Protein 5YR0 (pdb70)

Sequence (92 aa):
SEQLQRELKELALEEEERLIQELLEEDVEEKKNNRKVVVAENLEKVQAEAERLDQELKKESEESLRLKILVLRNEELERQKKALGREVAFLHKQQMALQQDK

Structure (mmCIF, N/CA/C/O backbone):
data_5YR0
#
_entry.id   5YR0
#
_cell.length_a   45.112
_cell.length_b   45.112
_cell.length_c   161.524
_cell.angle_alpha   90.00
_cell.angle_beta   90.00
_cell.angle_gamma   120.00
#
_symmetry.space_group_name_H-M   'P 61 2 2'
#
loop_
_entity.id
_entity.type
_entity.pdbx_description
1 polymer Beclin-1
2 polymer 'UV radiation resistance associated protein'
3 water water
#
loop_
_atom_site.group_PDB
_atom_site.id
_atom_site.type_symbol
_atom_site.label_atom_id
_atom_site.label_alt_id
_atom_site.label_comp_id
_atom_site.label_asym_id
_atom_site.label_entity_id
_atom_site.label_seq_id
_atom_site.pdbx_PDB_ins_code
_atom_site.Cartn_x
_atom_site.Cartn_y
_atom_site.Cartn_z
_atom_site.occupancy
_atom_site.B_iso_or_equiv
_atom_site.auth_seq_id
_atom_site.auth_comp_id
_atom_site.auth_asym_id
_atom_site.auth_atom_id
_atom_site.pdbx_PDB_model_num
ATOM 1 N N . SER A 1 2 ? 4.975 7.602 12.015 1.00 85.91 175 SER A N 1
ATOM 2 C CA . SER A 1 2 ? 4.228 7.492 10.711 1.00 93.69 175 SER A CA 1
ATOM 3 C C . SER A 1 2 ? 2.847 8.149 10.843 1.00 90.45 175 SER A C 1
ATOM 4 O O . SER A 1 2 ? 2.446 8.939 9.989 1.00 88.33 175 SER A O 1
ATOM 7 N N . GLU A 1 3 ? 2.129 7.796 11.915 1.00 81.37 176 GLU A N 1
ATOM 8 C CA . GLU A 1 3 ? 0.901 8.477 12.291 1.00 79.61 176 GLU A CA 1
ATOM 9 C C . GLU A 1 3 ? 1.244 9.903 12.746 1.00 74.79 176 GLU A C 1
ATOM 10 O O . GLU A 1 3 ? 0.665 10.871 12.256 1.00 70.62 176 GLU A O 1
ATOM 16 N N . GLN A 1 4 ? 2.172 10.014 13.706 1.00 71.87 177 GLN A N 1
ATOM 17 C CA . GLN A 1 4 ? 2.597 11.312 14.262 1.00 70.45 177 GLN A CA 1
ATOM 18 C C . GLN A 1 4 ? 2.969 12.261 13.115 1.00 65.95 177 GLN A C 1
ATOM 19 O O . GLN A 1 4 ? 2.507 13.393 13.073 1.00 60.47 177 GLN A O 1
ATOM 25 N N . LEU A 1 5 ? 3.761 11.752 12.164 1.00 60.38 178 LEU A N 1
ATOM 26 C CA . LEU A 1 5 ? 4.327 12.540 11.070 1.00 63.41 178 LEU A CA 1
ATOM 27 C C . LEU A 1 5 ? 3.224 12.992 10.097 1.00 56.86 178 LEU A C 1
ATOM 28 O O . LEU A 1 5 ? 3.379 14.025 9.404 1.00 41.92 178 LEU A O 1
ATOM 33 N N . GLN A 1 6 ? 2.126 12.227 10.049 1.00 52.88 179 GLN A N 1
ATOM 34 C CA . GLN A 1 6 ? 0.958 12.553 9.225 1.00 52.08 179 GLN A CA 1
ATOM 35 C C . GLN A 1 6 ? 0.172 13.700 9.879 1.00 45.45 179 GLN A C 1
ATOM 36 O O . GLN A 1 6 ? -0.260 14.643 9.177 1.00 37.32 179 GLN A O 1
ATOM 42 N N . ARG A 1 7 ? -0.021 13.591 11.200 1.00 38.44 180 ARG A N 1
ATOM 43 C CA . ARG A 1 7 ? -0.625 14.625 12.028 1.00 41.94 180 ARG A CA 1
ATOM 44 C C . ARG A 1 7 ? 0.249 15.881 11.990 1.00 38.79 180 ARG A C 1
ATOM 45 O O . ARG A 1 7 ? -0.255 16.974 12.024 1.00 40.24 180 ARG A O 1
ATOM 53 N N . GLU A 1 8 ? 1.569 15.685 11.955 1.00 39.77 181 GLU A N 1
ATOM 54 C CA . GLU A 1 8 ? 2.532 16.769 11.901 1.00 38.99 181 GLU A CA 1
ATOM 55 C C . GLU A 1 8 ? 2.337 17.569 10.607 1.00 30.70 181 GLU A C 1
ATOM 56 O O . GLU A 1 8 ? 2.270 18.794 10.623 1.00 28.95 181 GLU A O 1
ATOM 62 N N . LEU A 1 9 ? 2.273 16.853 9.491 1.00 26.19 182 LEU A N 1
ATOM 63 C CA . LEU A 1 9 ? 2.105 17.411 8.150 1.00 26.03 182 LEU A CA 1
ATOM 64 C C . LEU A 1 9 ? 0.821 18.245 8.092 1.00 24.33 182 LEU A C 1
ATOM 65 O O . LEU A 1 9 ? 0.828 19.308 7.498 1.00 22.29 182 LEU A O 1
ATOM 70 N N . LYS A 1 10 ? -0.275 17.754 8.705 1.00 20.41 183 LYS A N 1
ATOM 71 C CA . LYS A 1 10 ? -1.535 18.459 8.665 1.00 21.80 183 LYS A CA 1
ATOM 72 C C . LYS A 1 10 ? -1.389 19.784 9.428 1.00 19.73 183 LYS A C 1
ATOM 73 O O . LYS A 1 10 ? -1.906 20.831 8.995 1.00 17.50 183 LYS A O 1
ATOM 79 N N . GLU A 1 11 ? -0.702 19.738 10.584 1.00 17.84 184 GLU A N 1
ATOM 80 C CA . GLU A 1 11 ? -0.558 20.943 11.432 1.00 18.83 184 GLU A CA 1
ATOM 81 C C . GLU A 1 11 ? 0.353 21.962 10.745 1.00 15.99 184 GLU A C 1
ATOM 82 O O . GLU A 1 11 ? 0.121 23.178 10.832 1.00 14.90 184 GLU A O 1
ATOM 88 N N . LEU A 1 12 ? 1.409 21.491 10.083 1.00 15.75 185 LEU A N 1
ATOM 89 C CA . LEU A 1 12 ? 2.297 22.392 9.335 1.00 16.71 185 LEU A CA 1
ATOM 90 C C . LEU A 1 12 ? 1.503 23.078 8.218 1.00 15.05 185 LEU A C 1
ATOM 91 O O . LEU A 1 12 ? 1.677 24.278 7.986 1.00 13.43 185 LEU A O 1
ATOM 96 N N . ALA A 1 13 ? 0.670 22.334 7.475 1.00 13.58 186 ALA A N 1
ATOM 97 C CA . ALA A 1 13 ? -0.112 22.963 6.425 1.00 12.87 186 ALA A CA 1
ATOM 98 C C . ALA A 1 13 ? -1.010 24.077 7.012 1.00 12.56 186 ALA A C 1
ATOM 99 O O . ALA A 1 13 ? -1.161 25.098 6.399 1.00 10.50 186 ALA A O 1
ATOM 101 N N . LEU A 1 14 ? -1.680 23.860 8.156 1.00 11.49 187 LEU A N 1
ATOM 102 C CA . LEU A 1 14 ? -2.529 24.882 8.719 1.00 13.54 187 LEU A CA 1
ATOM 103 C C . LEU A 1 14 ? -1.709 26.130 9.091 1.00 13.01 187 LEU A C 1
ATOM 104 O O . LEU A 1 14 ? -2.204 27.277 9.022 1.00 13.71 187 LEU A O 1
ATOM 109 N N . GLU A 1 15 ? -0.486 25.908 9.566 1.00 12.70 188 GLU A N 1
ATOM 110 C CA A GLU A 1 15 ? 0.402 27.031 9.945 0.50 12.80 188 GLU A CA 1
ATOM 111 C CA B GLU A 1 15 ? 0.419 27.007 9.941 0.50 12.61 188 GLU A CA 1
ATOM 112 C C . GLU A 1 15 ? 0.836 27.775 8.682 1.00 12.60 188 GLU A C 1
ATOM 113 O O . GLU A 1 15 ? 0.7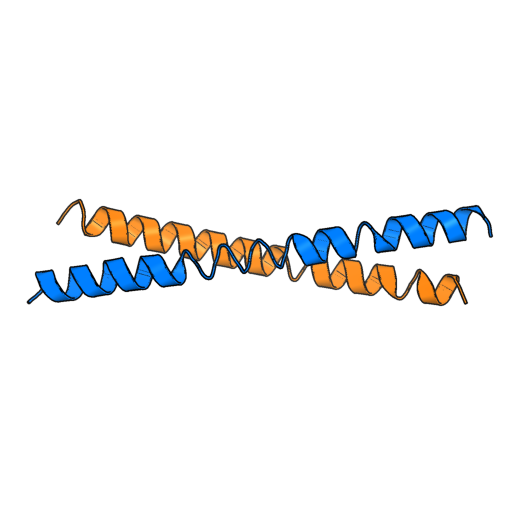99 29.005 8.645 1.00 11.41 188 GLU A O 1
ATOM 124 N N . GLU A 1 16 ? 1.181 27.033 7.613 1.00 10.52 189 GLU A N 1
ATOM 125 C CA . GLU A 1 16 ? 1.541 27.651 6.384 1.00 11.04 189 GLU A CA 1
ATOM 126 C C . GLU A 1 16 ? 0.366 28.479 5.867 1.00 10.12 189 GLU A C 1
ATOM 127 O O . GLU A 1 16 ? 0.542 29.636 5.434 1.00 8.99 189 GLU A O 1
ATOM 133 N N . GLU A 1 17 ? -0.842 27.904 5.897 1.00 9.29 190 GLU A N 1
ATOM 134 C CA . GLU A 1 17 ? -2.018 28.600 5.417 1.00 10.57 190 GLU A CA 1
ATOM 135 C C . GLU A 1 17 ? -2.27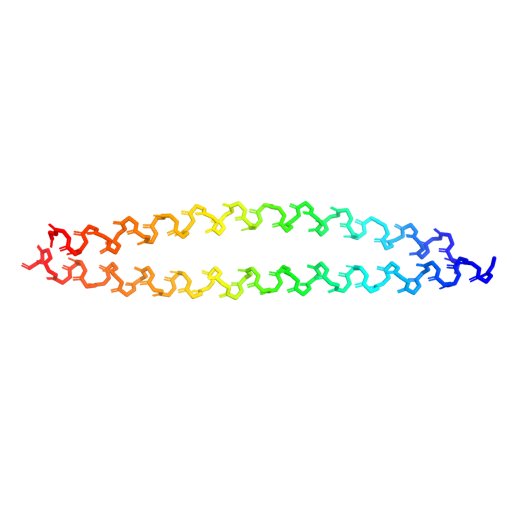7 29.872 6.241 1.00 11.23 190 GLU A C 1
ATOM 136 O O . GLU A 1 17 ? -2.712 30.840 5.720 1.00 9.89 190 GLU A O 1
ATOM 142 N N . ARG A 1 18 ? -2.079 29.806 7.566 1.00 12.69 191 ARG A N 1
ATOM 143 C CA . ARG A 1 18 ? -2.339 30.973 8.433 1.00 13.19 191 ARG A CA 1
ATOM 144 C C . ARG A 1 18 ? -1.356 32.113 8.088 1.00 12.86 191 ARG A C 1
ATOM 145 O O . ARG A 1 18 ? -1.780 33.283 7.991 1.00 10.64 191 ARG A O 1
ATOM 153 N N . LEU A 1 19 ? -0.081 31.767 7.844 1.00 11.56 192 LEU A N 1
ATOM 154 C CA . LEU A 1 19 ? 0.928 32.765 7.462 1.00 11.53 192 LEU A CA 1
ATOM 155 C C . LEU A 1 19 ? 0.553 33.410 6.122 1.00 10.22 192 LEU A C 1
ATOM 156 O O . LEU A 1 19 ? 0.719 34.615 5.985 1.00 9.25 192 LEU A O 1
ATOM 161 N N . ILE A 1 20 ? 0.093 32.608 5.158 1.00 8.83 193 ILE A N 1
ATOM 162 C CA . ILE A 1 20 ? -0.326 33.127 3.868 1.00 9.76 193 ILE A CA 1
ATOM 163 C C . ILE A 1 20 ? -1.502 34.094 4.067 1.00 9.82 193 ILE A C 1
ATOM 164 O O . ILE A 1 20 ? -1.522 35.123 3.484 1.00 9.94 193 ILE A O 1
ATOM 169 N N . GLN A 1 21 ? -2.468 33.755 4.930 1.00 11.06 194 GLN A N 1
ATOM 170 C CA . GLN A 1 21 ? -3.628 34.574 5.167 1.00 10.62 194 GLN A CA 1
ATOM 171 C C . GLN A 1 21 ? -3.190 35.888 5.823 1.00 10.53 194 GLN A C 1
ATOM 172 O O . GLN A 1 21 ? -3.682 36.957 5.460 1.00 9.54 194 GLN A O 1
ATOM 178 N N . GLU A 1 22 ? -2.255 35.786 6.762 1.00 10.86 195 GLU A N 1
ATOM 179 C CA . GLU A 1 22 ? -1.786 36.927 7.470 1.00 12.59 195 GLU A CA 1
ATOM 180 C C . GLU A 1 22 ? -1.095 37.892 6.497 1.00 10.17 195 GLU A C 1
ATOM 181 O O . GLU A 1 22 ? -1.266 39.084 6.624 1.00 8.53 195 GLU A O 1
ATOM 187 N N . LEU A 1 23 ? -0.256 37.370 5.587 1.00 9.39 196 LEU A N 1
ATOM 188 C CA A LEU A 1 23 ? 0.396 38.191 4.549 0.50 9.25 196 LEU A CA 1
ATOM 189 C CA B LEU A 1 23 ? 0.384 38.194 4.546 0.50 10.09 196 LEU A CA 1
ATOM 190 C C . LEU A 1 23 ? -0.671 38.875 3.667 1.00 9.90 196 LEU A C 1
ATOM 191 O O . LEU A 1 23 ? -0.586 40.039 3.365 1.00 9.00 196 LEU A O 1
ATOM 200 N N A GLU A 1 24 ? -1.674 38.112 3.241 0.50 9.50 197 GLU A N 1
ATOM 201 N N B GLU A 1 24 ? -1.683 38.124 3.274 0.50 9.69 197 GLU A N 1
ATOM 202 C CA A GLU A 1 24 ? -2.785 38.658 2.466 0.50 10.58 197 GLU A CA 1
ATOM 203 C CA B GLU A 1 24 ? -2.726 38.654 2.440 0.50 10.82 197 GLU A CA 1
ATOM 204 C C A GLU A 1 24 ? -3.402 39.851 3.195 0.50 10.45 197 GLU A C 1
ATOM 205 C C B GLU A 1 24 ? -3.473 39.789 3.172 0.50 10.56 197 GLU A C 1
ATOM 206 O O A GLU A 1 24 ? -3.679 40.886 2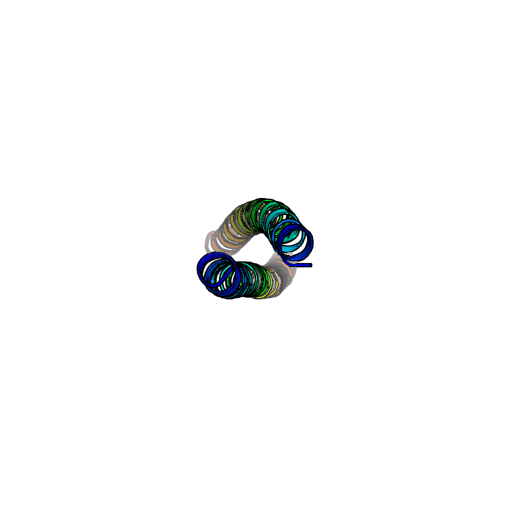.588 0.50 10.86 197 GLU A O 1
ATOM 207 O O B GLU A 1 24 ? -3.890 40.759 2.538 0.50 10.90 197 GLU A O 1
ATOM 218 N N . ASP A 1 25 ? -3.622 39.681 4.494 1.0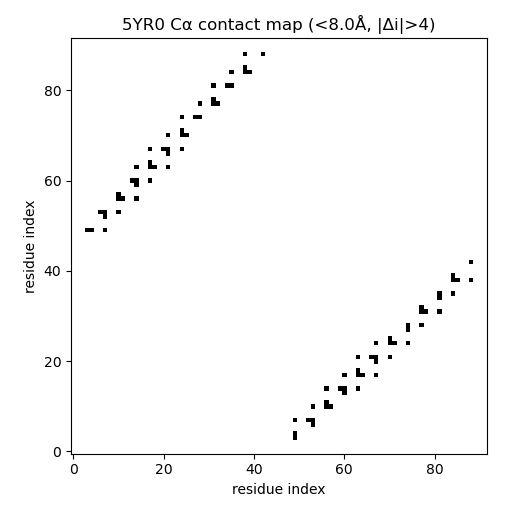0 10.40 198 ASP A N 1
ATOM 219 C CA . ASP A 1 25 ? -4.316 40.691 5.272 1.00 12.03 198 ASP A CA 1
ATOM 220 C C . ASP A 1 25 ? -3.456 41.937 5.418 1.00 11.01 198 ASP A C 1
ATOM 221 O O . ASP A 1 25 ? -3.967 43.043 5.362 1.00 9.77 198 ASP A O 1
ATOM 226 N N . VAL A 1 26 ? -2.132 41.748 5.577 1.00 10.38 199 VAL A N 1
ATOM 227 C CA . VAL A 1 26 ? -1.201 42.877 5.623 1.00 11.54 199 VAL A CA 1
ATOM 228 C C . VAL A 1 26 ? -1.225 43.604 4.284 1.00 11.31 199 VAL A C 1
ATOM 229 O O . VAL A 1 26 ? -1.336 44.848 4.325 1.00 10.39 199 VAL A O 1
ATOM 233 N N . GLU A 1 27 ? -1.239 42.876 3.143 1.00 10.59 200 GLU A N 1
ATOM 234 C CA A GLU A 1 27 ? -1.353 43.522 1.837 0.50 11.23 200 GLU A CA 1
ATOM 235 C CA B GLU A 1 27 ? -1.397 43.456 1.787 0.50 11.56 200 GLU A CA 1
ATOM 236 C C . GLU A 1 27 ? -2.661 44.319 1.715 1.00 11.57 200 GLU A C 1
ATOM 237 O O . GLU A 1 27 ? -2.619 45.448 1.248 1.00 12.35 200 GLU A O 1
ATOM 248 N N A LYS A 1 28 ? -3.796 43.756 2.155 0.50 11.18 201 LYS A N 1
ATOM 249 N N B LYS A 1 28 ? -3.810 43.764 2.127 0.50 10.94 201 LYS A N 1
ATOM 250 C CA A LYS A 1 28 ? -5.085 44.466 2.160 0.50 12.67 201 LYS A CA 1
ATOM 251 C CA B LYS A 1 28 ? -5.085 44.487 2.074 0.50 12.17 201 LYS A CA 1
ATOM 252 C C A LYS A 1 28 ? -4.923 45.822 2.867 0.50 12.05 201 LYS A C 1
ATOM 253 C C B LYS A 1 28 ? -4.924 45.841 2.781 0.50 11.75 201 LYS A C 1
ATOM 254 O O A LYS A 1 28 ? -5.349 46.868 2.341 0.50 11.49 201 LYS A O 1
ATOM 255 O O B LYS A 1 28 ? -5.322 46.892 2.241 0.50 11.04 201 LYS A O 1
ATOM 266 N N A ASN A 1 29 ? -4.282 45.787 4.034 0.50 11.59 202 ASN A N 1
ATOM 267 N N B ASN A 1 29 ? -4.303 45.801 3.957 0.50 11.32 202 ASN A N 1
ATOM 268 C CA A ASN A 1 29 ? -4.045 46.964 4.842 0.50 11.23 202 ASN A CA 1
ATOM 269 C CA B ASN A 1 29 ? -4.129 46.970 4.790 0.50 11.10 202 ASN A CA 1
ATOM 270 C C A ASN A 1 29 ? -3.154 47.960 4.110 0.50 10.46 202 ASN A C 1
ATOM 271 C C B ASN A 1 29 ? -3.150 47.957 4.137 0.50 10.35 202 ASN A C 1
ATOM 272 O O A ASN A 1 29 ? -3.414 49.167 4.124 0.50 10.18 202 ASN A O 1
ATOM 273 O O B ASN A 1 29 ? -3.374 49.175 4.194 0.50 10.08 202 ASN A O 1
ATOM 282 N N . ARG A 1 30 ? -2.048 47.477 3.529 1.00 9.61 203 ARG A N 1
ATOM 283 C CA 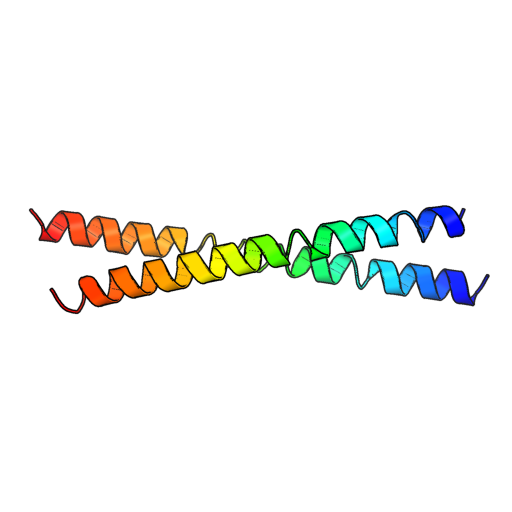. ARG A 1 30 ? -1.144 48.37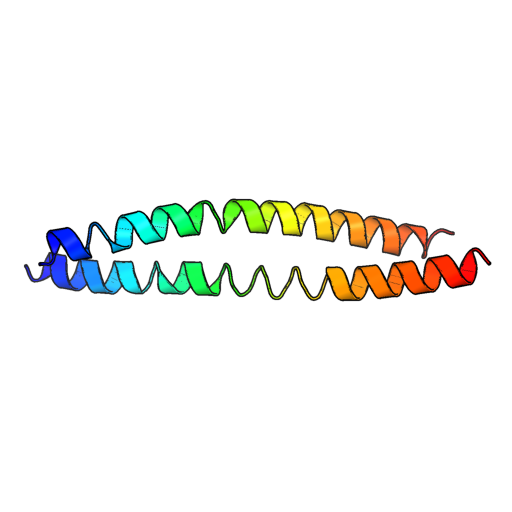4 2.832 1.00 9.32 203 ARG A CA 1
ATOM 284 C C . ARG A 1 30 ? -1.854 49.049 1.649 1.00 9.98 203 ARG A C 1
ATOM 285 O O . ARG A 1 30 ? -1.573 50.220 1.362 1.00 9.41 203 ARG A O 1
ATOM 293 N N . LYS A 1 31 ? -2.758 48.328 0.985 1.00 9.83 204 LYS A N 1
ATOM 294 C CA . LYS A 1 31 ? -3.464 48.880 -0.164 1.00 10.14 204 LYS A CA 1
ATOM 295 C C . LYS A 1 31 ? -4.373 50.050 0.261 1.00 10.29 204 LYS A C 1
ATOM 296 O O . LYS A 1 31 ? -4.329 51.112 -0.366 1.00 9.47 204 LYS A O 1
ATOM 302 N N A VAL A 1 32 ? -5.169 49.826 1.312 0.50 10.41 205 VAL A N 1
ATOM 303 N N B VAL A 1 32 ? -5.132 49.880 1.342 0.50 10.49 205 VAL A N 1
ATOM 304 C CA A VAL A 1 32 ? -6.041 50.851 1.902 0.50 9.91 205 VAL A CA 1
ATOM 305 C CA B VAL A 1 32 ? -6.046 50.930 1.765 0.50 10.08 205 VAL A CA 1
ATOM 306 C C A VAL A 1 32 ? -5.185 52.062 2.268 0.50 9.44 205 VAL A C 1
ATOM 307 C C B VAL A 1 32 ? -5.239 52.090 2.358 0.50 9.58 205 VAL A C 1
ATOM 308 O O A VAL A 1 32 ? -5.546 53.182 1.914 0.50 9.68 205 VAL A O 1
ATOM 309 O O B VAL A 1 32 ? -5.683 53.232 2.205 0.50 9.92 205 VAL A O 1
ATOM 316 N N . VAL A 1 33 ? -4.078 51.836 2.982 1.00 8.84 206 VAL A N 1
ATOM 317 C CA . VAL A 1 33 ? -3.219 52.957 3.455 1.00 9.21 206 VAL A CA 1
ATOM 318 C C . VAL A 1 33 ? -2.739 53.759 2.243 1.00 8.84 206 VAL A C 1
ATOM 319 O O . VAL A 1 33 ? -2.810 55.015 2.218 1.00 8.85 206 VAL A O 1
ATOM 323 N N . ALA A 1 34 ? -2.404 53.069 1.151 1.00 9.30 207 ALA A N 1
ATOM 324 C CA . ALA A 1 34 ? -1.932 53.776 -0.055 1.00 9.55 207 ALA A CA 1
ATOM 325 C C . ALA A 1 34 ? -3.073 54.604 -0.665 1.00 9.73 207 ALA A C 1
ATOM 326 O O . ALA A 1 34 ? -2.875 55.781 -1.103 1.00 9.39 207 ALA A O 1
ATOM 328 N N . GLU A 1 35 ? -4.256 54.019 -0.713 1.00 9.91 208 GLU A N 1
ATOM 329 C CA . GLU A 1 35 ? -5.406 54.708 -1.288 1.00 11.12 208 GLU A CA 1
ATOM 330 C C . GLU A 1 35 ? -5.719 55.970 -0.478 1.00 10.65 208 GLU A C 1
ATOM 331 O O . GLU A 1 35 ? -5.998 57.010 -1.039 1.00 9.73 208 GLU A O 1
ATOM 337 N N . ASN A 1 36 ? -5.685 55.827 0.839 1.00 10.24 209 ASN A N 1
ATOM 338 C CA . ASN A 1 36 ? -6.045 56.934 1.713 1.00 12.06 209 ASN A CA 1
ATOM 339 C C . ASN A 1 36 ? -4.954 57.990 1.636 1.00 11.25 209 ASN A C 1
ATOM 340 O O . ASN A 1 36 ? -5.325 59.193 1.622 1.00 10.92 209 ASN A O 1
ATOM 345 N N . LEU A 1 37 ? -3.684 57.572 1.578 1.00 10.42 210 LEU A N 1
ATOM 346 C CA . LEU A 1 37 ? -2.571 58.528 1.439 1.00 11.70 210 LEU A CA 1
ATOM 347 C C . LEU A 1 37 ? -2.797 59.373 0.181 1.00 12.35 210 LEU A C 1
ATOM 348 O O . LEU A 1 37 ? -2.527 60.570 0.199 1.00 11.07 210 LEU A O 1
ATOM 353 N N . GLU A 1 38 ? -3.163 58.727 -0.934 1.00 12.03 211 GLU A N 1
ATOM 354 C CA . GLU A 1 38 ? -3.291 59.450 -2.191 1.00 13.14 211 GLU A CA 1
ATOM 355 C C . GLU A 1 38 ? -4.441 60.451 -2.088 1.00 12.93 211 GLU A C 1
ATOM 356 O O . GLU A 1 38 ? -4.355 61.585 -2.647 1.00 13.75 211 GLU A O 1
ATOM 362 N N . LYS A 1 39 ? -5.490 60.105 -1.356 1.00 13.00 212 LYS A N 1
ATOM 363 C CA . LYS A 1 39 ? -6.626 61.060 -1.208 1.00 13.57 212 LYS A CA 1
ATOM 364 C C . LYS A 1 39 ? -6.198 62.298 -0.379 1.00 13.61 212 LYS A C 1
ATOM 365 O O . LYS A 1 39 ? -6.613 63.433 -0.658 1.00 10.28 212 LYS A O 1
ATOM 371 N N . VAL A 1 40 ? -5.403 62.061 0.673 1.00 12.26 213 VAL A N 1
ATOM 372 C CA . VAL A 1 40 ? -4.910 63.136 1.519 1.00 11.24 213 VAL A CA 1
ATOM 373 C C . VAL A 1 40 ? -3.960 64.017 0.715 1.00 12.42 213 VAL A C 1
ATOM 374 O O . VAL A 1 40 ? -4.034 65.248 0.801 1.00 12.06 213 VAL A O 1
ATOM 378 N N . GLN A 1 41 ? -3.038 63.394 -0.038 1.00 13.01 214 GLN A N 1
ATOM 379 C CA . GLN A 1 41 ? -2.115 64.146 -0.903 1.00 16.93 214 GLN A CA 1
ATOM 380 C C . GLN A 1 41 ? -2.855 64.938 -1.990 1.00 16.45 214 GLN A C 1
ATOM 381 O O . GLN A 1 41 ? -2.445 66.116 -2.265 1.00 19.08 214 GLN A O 1
ATOM 387 N N . ALA A 1 42 ? -3.935 64.383 -2.558 1.00 14.68 215 ALA A N 1
ATOM 388 C CA . ALA A 1 42 ? -4.655 65.032 -3.611 1.00 15.35 215 ALA A CA 1
ATOM 389 C C . ALA A 1 42 ? -5.314 66.295 -3.018 1.00 16.55 215 ALA A C 1
ATOM 390 O O . ALA A 1 42 ? -5.203 67.421 -3.581 1.00 16.69 215 ALA A O 1
ATOM 392 N N . GLU A 1 43 ? -5.844 66.181 -1.792 1.00 16.52 216 GLU A N 1
ATOM 393 C CA . GLU A 1 43 ? -6.471 67.338 -1.137 1.00 19.01 216 GLU A CA 1
ATOM 394 C C . GLU A 1 43 ? -5.424 68.391 -0.737 1.00 19.88 216 GLU A C 1
ATOM 395 O O . GLU A 1 43 ? -5.650 69.594 -0.966 1.00 23.20 216 GLU A O 1
ATOM 401 N N . ALA A 1 44 ? -4.297 67.991 -0.135 1.00 18.96 217 ALA A N 1
ATOM 402 C CA . ALA A 1 44 ? -3.187 68.894 0.193 1.00 21.80 217 ALA A CA 1
ATOM 403 C C . ALA A 1 44 ? -2.771 69.725 -1.033 1.00 23.21 217 ALA A C 1
ATOM 404 O O . ALA A 1 44 ? -2.515 70.949 -0.949 1.00 22.09 217 ALA A O 1
ATOM 406 N N . GLU A 1 45 ? -2.638 69.063 -2.174 1.00 23.89 218 GLU A N 1
ATOM 407 C CA . GLU A 1 45 ? -2.216 69.723 -3.413 1.00 28.20 218 GLU A CA 1
ATOM 408 C C . GLU A 1 45 ? -3.247 70.778 -3.818 1.00 28.48 218 GLU A C 1
ATOM 409 O O . GLU A 1 45 ? -2.878 71.898 -4.188 1.00 29.41 218 GLU A O 1
ATOM 415 N N . ARG A 1 46 ? -4.533 70.440 -3.716 1.00 27.70 219 ARG A N 1
ATOM 416 C CA . ARG A 1 46 ? -5.627 71.408 -3.941 1.00 31.96 219 ARG A CA 1
ATOM 417 C C . ARG A 1 46 ? -5.478 72.649 -3.045 1.00 34.65 219 ARG A C 1
ATOM 418 O O . ARG A 1 46 ? -5.492 73.803 -3.543 1.00 36.77 219 ARG A O 1
ATOM 426 N N . LEU A 1 47 ? -5.304 72.431 -1.740 1.00 32.49 220 LEU A N 1
ATOM 427 C CA . LEU A 1 47 ? -5.168 73.538 -0.786 1.00 38.70 220 LEU A CA 1
ATOM 428 C C . LEU A 1 47 ? -3.923 74.396 -1.089 1.00 40.25 220 LEU A C 1
ATOM 429 O O . LEU A 1 47 ? -3.986 75.619 -0.954 1.00 49.41 220 LEU A O 1
ATOM 434 N N . ASP A 1 48 ? -2.806 73.784 -1.497 1.00 42.04 221 ASP A N 1
ATOM 435 C CA . ASP A 1 48 ? -1.526 74.501 -1.670 1.00 49.71 221 ASP A CA 1
ATOM 436 C C . ASP A 1 48 ? -1.564 75.434 -2.892 1.00 55.73 221 ASP A C 1
ATOM 437 O O . ASP A 1 48 ? -0.709 76.312 -3.039 1.00 60.60 221 ASP A O 1
ATOM 442 N N . GLN A 1 49 ? -2.549 75.217 -3.762 1.00 59.24 222 GLN A N 1
ATOM 443 C CA . GLN A 1 49 ? -2.902 76.096 -4.848 1.00 62.70 222 GLN A CA 1
ATOM 444 C C . GLN A 1 49 ? -4.058 77.017 -4.423 1.00 64.40 222 GLN A C 1
ATOM 445 O O . GLN A 1 49 ? -3.854 78.136 -3.918 1.00 65.31 222 GLN A O 1
ATOM 451 N N . GLU B 2 4 ? 6.416 10.953 0.029 1.00 54.37 231 GLU B N 1
ATOM 452 C CA . GLU B 2 4 ? 7.586 10.919 0.966 1.00 55.61 231 GLU B CA 1
ATOM 453 C C . GLU B 2 4 ? 7.446 12.044 2.012 1.00 50.80 231 GLU B C 1
ATOM 454 O O . GLU B 2 4 ? 7.733 13.208 1.712 1.00 47.88 231 GLU B O 1
ATOM 460 N N . LEU B 2 5 ? 7.010 11.679 3.228 1.00 47.31 232 LEU B N 1
ATOM 461 C CA . LEU B 2 5 ? 6.692 12.616 4.297 1.00 49.33 232 LEU B CA 1
ATOM 462 C C . LEU B 2 5 ? 7.907 13.501 4.589 1.00 46.66 232 LEU B C 1
ATOM 463 O O . LEU B 2 5 ? 7.804 14.721 4.552 1.00 44.94 232 LEU B O 1
ATOM 468 N N . LYS B 2 6 ? 9.044 12.880 4.906 1.00 38.49 233 LYS B N 1
ATOM 469 C CA . LYS B 2 6 ? 10.230 13.630 5.376 1.00 38.17 233 LYS B CA 1
ATOM 470 C C . LYS B 2 6 ? 10.534 14.797 4.431 1.00 36.96 233 LYS B C 1
ATOM 471 O O . LYS B 2 6 ? 10.959 15.889 4.876 1.00 37.15 233 LYS B O 1
ATOM 477 N N . LYS B 2 7 ? 10.325 14.562 3.133 1.00 33.74 234 LYS B N 1
ATOM 478 C CA . LYS B 2 7 ? 10.471 15.590 2.102 1.00 37.58 234 LYS B CA 1
ATOM 479 C C . LYS B 2 7 ? 9.316 16.615 2.167 1.00 36.35 234 LYS B C 1
ATOM 480 O O . LYS B 2 7 ? 9.509 17.815 2.029 1.00 34.46 234 LYS B O 1
ATOM 486 N N . GLU B 2 8 ? 8.096 16.128 2.375 1.00 38.51 235 GLU B N 1
ATOM 487 C CA . GLU B 2 8 ? 6.889 16.976 2.447 1.00 39.31 235 GLU B CA 1
ATOM 488 C C . GLU B 2 8 ? 6.959 17.869 3.692 1.00 33.22 235 GLU B C 1
ATOM 489 O O . GLU B 2 8 ? 6.607 19.062 3.621 1.00 28.08 235 GLU B O 1
ATOM 495 N N . SER B 2 9 ? 7.402 17.291 4.811 1.00 27.77 236 SER B N 1
ATOM 496 C CA . SER B 2 9 ? 7.670 18.042 6.022 1.00 26.19 236 SER B CA 1
ATOM 497 C C . SER B 2 9 ? 8.716 19.127 5.760 1.00 23.18 236 SER B C 1
ATOM 498 O O . SER B 2 9 ? 8.484 20.281 6.157 1.00 17.79 236 SER B O 1
ATOM 501 N N . GLU B 2 10 ? 9.865 18.759 5.156 1.00 19.62 237 GLU B N 1
ATOM 502 C CA A GLU B 2 10 ? 10.930 19.735 4.943 0.50 19.50 237 GLU B CA 1
ATOM 503 C CA B GLU B 2 10 ? 10.949 19.690 4.878 0.50 20.82 237 GLU B CA 1
ATOM 504 C C . GLU B 2 10 ? 10.414 20.810 3.988 1.00 20.28 237 GLU B C 1
ATOM 505 O O . GLU B 2 10 ? 10.733 21.972 4.184 1.00 17.53 237 GLU B O 1
ATOM 516 N N . SER B 2 11 ? 9.655 20.414 2.952 1.00 18.27 238 SER B N 1
ATOM 517 C CA . SER B 2 11 ? 9.147 21.410 2.017 1.00 20.53 238 SER B CA 1
ATOM 518 C C . SER B 2 11 ? 8.326 22.449 2.771 1.00 15.39 238 SER B C 1
ATOM 519 O O . SER B 2 11 ? 8.527 23.651 2.536 1.00 18.18 238 SER B O 1
ATOM 522 N N . LEU B 2 12 ? 7.406 22.002 3.618 1.00 14.25 239 LEU B N 1
ATOM 523 C CA . LEU B 2 12 ? 6.541 22.943 4.352 1.00 15.88 239 LEU B CA 1
ATOM 524 C C . LEU B 2 12 ? 7.344 23.806 5.334 1.00 14.62 239 LEU B C 1
ATOM 525 O O . LEU B 2 12 ? 7.055 24.977 5.501 1.00 13.98 239 LEU B O 1
ATOM 530 N N . ARG B 2 13 ? 8.307 23.206 6.040 1.00 13.14 240 ARG B N 1
ATOM 531 C CA . ARG B 2 13 ? 9.166 23.958 6.961 1.00 14.54 240 ARG B CA 1
ATOM 532 C C . ARG B 2 13 ? 9.904 25.077 6.249 1.00 13.21 240 ARG B C 1
ATOM 533 O O . ARG B 2 13 ? 10.018 26.195 6.753 1.00 12.71 240 ARG B O 1
ATOM 541 N N . LEU B 2 14 ? 10.441 24.815 5.063 1.00 13.44 241 LEU B N 1
ATOM 542 C CA . LEU B 2 14 ? 11.112 25.879 4.325 1.00 14.31 241 LEU B CA 1
ATOM 543 C C . LEU B 2 14 ? 10.112 26.919 3.834 1.00 13.27 241 LEU B C 1
ATOM 544 O O . LEU B 2 14 ? 10.460 28.142 3.756 1.00 13.93 241 LEU B O 1
ATOM 549 N N . LYS B 2 15 ? 8.916 26.483 3.421 1.00 13.18 242 LYS B N 1
ATOM 550 C CA . LYS B 2 15 ? 7.933 27.467 2.953 1.00 12.94 242 LYS B CA 1
ATOM 551 C C . LYS B 2 15 ? 7.561 28.394 4.120 1.00 11.48 242 LYS B C 1
ATOM 552 O O . LYS B 2 15 ? 7.410 29.600 3.932 1.00 9.58 242 LYS B O 1
ATOM 558 N N . ILE B 2 16 ? 7.366 27.796 5.285 1.00 10.07 243 ILE B N 1
ATOM 559 C CA . ILE B 2 16 ? 6.995 28.539 6.524 1.00 11.49 243 ILE B CA 1
ATOM 560 C C . ILE B 2 16 ? 8.076 29.570 6.881 1.00 10.29 243 ILE B C 1
ATOM 561 O O . ILE B 2 16 ? 7.799 30.726 7.245 1.00 9.40 243 ILE B O 1
ATOM 566 N N . LEU B 2 17 ? 9.346 29.200 6.781 1.00 10.06 244 LEU B N 1
ATOM 567 C CA . LEU B 2 17 ? 10.458 30.061 7.186 1.00 12.10 244 LEU B CA 1
ATOM 568 C C . LEU B 2 17 ? 10.444 31.321 6.303 1.00 11.05 244 LEU B C 1
ATOM 569 O O . LEU B 2 17 ? 10.580 32.496 6.766 1.00 9.50 244 LEU B O 1
ATOM 574 N N . VAL B 2 18 ? 10.271 31.092 5.012 1.00 11.47 245 VAL B N 1
ATOM 575 C CA . VAL B 2 18 ? 10.225 32.177 4.038 1.00 12.91 245 VAL B CA 1
ATOM 576 C C . VAL B 2 18 ? 9.007 33.076 4.257 1.00 11.54 245 VAL B C 1
ATOM 577 O O . VAL B 2 18 ? 9.144 34.313 4.182 1.00 10.63 245 VAL B O 1
ATOM 581 N N . LEU B 2 19 ? 7.840 32.482 4.510 1.00 11.04 246 LEU B N 1
ATOM 582 C CA . LEU B 2 19 ? 6.668 33.272 4.775 1.00 9.98 246 LEU B CA 1
ATOM 583 C C . LEU B 2 19 ? 6.851 34.120 6.037 1.00 10.41 246 LEU B C 1
ATOM 584 O O . LEU B 2 19 ? 6.450 35.285 6.067 1.00 8.43 246 LEU B O 1
ATOM 589 N N . ARG B 2 20 ? 7.448 33.558 7.074 1.00 10.54 247 ARG B N 1
ATOM 590 C CA . ARG B 2 20 ? 7.617 34.351 8.280 1.00 12.79 247 ARG B CA 1
ATOM 591 C C . ARG B 2 20 ? 8.464 35.586 8.015 1.00 11.57 247 ARG B C 1
ATOM 592 O O . ARG B 2 20 ? 8.142 36.667 8.529 1.00 11.18 247 ARG B O 1
ATOM 600 N N . ASN B 2 21 ? 9.537 35.431 7.263 1.00 11.12 248 ASN B N 1
ATOM 601 C CA . ASN B 2 21 ? 10.460 36.508 7.009 1.00 12.37 248 ASN B CA 1
ATOM 602 C C . ASN B 2 21 ? 9.751 37.589 6.160 1.00 10.86 248 ASN B C 1
ATOM 603 O O . ASN B 2 21 ? 9.927 38.772 6.397 1.00 10.02 248 ASN B O 1
ATOM 608 N N . GLU B 2 22 ? 9.004 37.133 5.160 1.00 10.18 249 GLU B N 1
ATOM 609 C CA A GLU B 2 22 ? 8.224 37.975 4.256 0.50 10.25 249 GLU B CA 1
ATOM 610 C CA B GLU B 2 22 ? 8.253 38.006 4.266 0.50 10.89 249 GLU B CA 1
ATOM 611 C C . GLU B 2 22 ? 7.176 38.741 5.048 1.00 9.72 249 GLU B C 1
ATOM 612 O O . GLU B 2 22 ? 6.959 39.950 4.791 1.00 9.54 249 GLU B O 1
ATOM 623 N N . LEU B 2 23 ? 6.523 38.047 5.993 1.00 9.14 250 LEU B N 1
ATOM 624 C CA . LEU B 2 23 ? 5.444 38.683 6.781 1.00 10.11 250 LEU B CA 1
ATOM 625 C C . LEU B 2 23 ? 6.052 39.787 7.654 1.00 9.57 250 LEU B C 1
ATOM 626 O O . LEU B 2 23 ? 5.466 40.926 7.756 1.00 7.61 250 LEU B O 1
ATOM 631 N N . GLU B 2 24 ? 7.212 39.487 8.272 1.00 8.67 251 GLU B N 1
ATOM 632 C CA . GLU B 2 24 ? 7.906 40.500 9.069 1.00 9.49 251 GLU B CA 1
ATOM 633 C C . GLU B 2 24 ? 8.250 41.721 8.204 1.00 10.07 251 GLU B C 1
ATOM 634 O O . GLU B 2 24 ? 8.037 42.845 8.647 1.00 8.86 251 GLU B O 1
ATOM 640 N N . ARG B 2 25 ? 8.899 41.523 7.040 1.00 9.58 252 ARG B N 1
ATOM 641 C CA . ARG B 2 25 ? 9.230 42.664 6.169 1.00 12.43 252 ARG B CA 1
ATOM 642 C C . ARG B 2 25 ? 7.988 43.486 5.791 1.00 11.39 252 ARG B C 1
ATOM 643 O O . ARG B 2 25 ? 8.049 44.729 5.815 1.00 11.32 252 ARG B O 1
ATOM 651 N N . GLN B 2 26 ? 6.882 42.835 5.461 1.00 10.68 253 GLN B N 1
ATOM 652 C CA . GLN B 2 26 ? 5.688 43.566 5.039 1.00 11.66 253 GLN B CA 1
ATOM 653 C C . GLN B 2 26 ? 5.040 44.286 6.230 1.00 10.43 253 GLN B C 1
ATOM 654 O O . GLN B 2 26 ? 4.521 45.397 6.086 1.00 8.07 253 GLN B O 1
ATOM 660 N N . LYS B 2 27 ? 5.032 43.618 7.378 1.00 9.97 254 LYS B N 1
ATOM 661 C CA . LYS B 2 27 ? 4.549 44.320 8.628 1.00 11.29 254 LYS B CA 1
ATOM 662 C C . LYS B 2 27 ? 5.372 45.597 8.897 1.00 10.14 254 LYS B C 1
ATOM 663 O O . LYS B 2 27 ? 4.808 46.688 9.317 1.00 10.20 254 LYS B O 1
ATOM 669 N N . LYS B 2 28 ? 6.701 45.514 8.777 1.00 8.50 255 LYS B N 1
ATOM 670 C CA . LYS B 2 28 ? 7.542 46.666 8.987 1.00 8.68 255 LYS B CA 1
ATOM 671 C C . LYS B 2 28 ? 7.234 47.770 7.965 1.00 8.52 255 LYS B C 1
ATOM 672 O O . LYS B 2 28 ? 7.20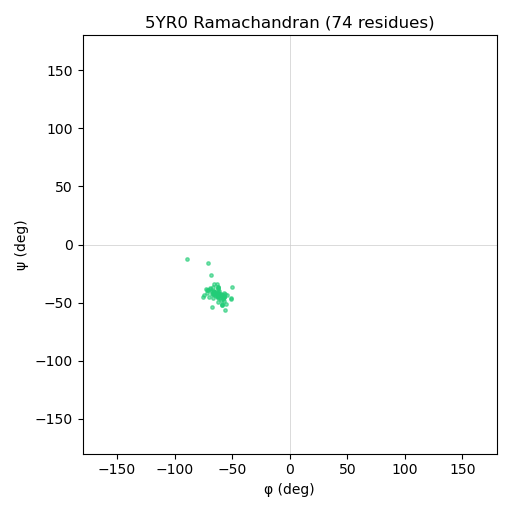9 48.906 8.341 1.00 8.51 255 LYS B O 1
ATOM 678 N N . ALA B 2 29 ? 7.023 47.406 6.692 1.00 7.81 256 ALA B N 1
ATOM 679 C CA . ALA B 2 29 ? 6.599 48.349 5.639 1.00 8.44 256 ALA B CA 1
ATOM 680 C C . ALA B 2 29 ? 5.275 49.002 6.017 1.00 8.65 256 ALA B C 1
ATOM 681 O O . ALA B 2 29 ? 5.144 50.249 5.973 1.00 10.00 256 ALA B O 1
ATOM 683 N N . LEU B 2 30 ? 4.266 48.202 6.358 1.00 9.65 257 LEU B N 1
ATOM 684 C CA . LEU B 2 30 ? 2.960 48.724 6.762 1.00 9.91 257 LEU B CA 1
ATOM 685 C C . LEU B 2 30 ? 3.102 49.712 7.920 1.00 10.33 257 LEU B C 1
ATOM 686 O O . LEU B 2 30 ? 2.441 50.753 7.932 1.00 8.87 257 LEU B O 1
ATOM 691 N N . GLY B 2 31 ? 3.938 49.345 8.897 1.00 8.40 258 GLY B N 1
ATOM 692 C CA . GLY B 2 31 ? 4.136 50.200 10.051 1.00 9.09 258 GLY B CA 1
ATOM 693 C C . GLY B 2 31 ? 4.633 51.569 9.634 1.00 8.36 258 GLY B C 1
ATOM 694 O O . GLY B 2 31 ? 4.112 52.639 10.139 1.00 8.45 258 GLY B O 1
ATOM 695 N N . ARG B 2 32 ? 5.640 51.607 8.749 1.00 8.67 259 ARG B N 1
ATOM 696 C CA . ARG B 2 32 ? 6.179 52.858 8.248 1.00 9.21 259 ARG B CA 1
ATOM 697 C C . ARG B 2 32 ? 5.091 53.636 7.480 1.00 9.80 259 ARG B C 1
ATOM 698 O O . ARG B 2 32 ? 4.978 54.880 7.577 1.00 8.81 259 ARG B O 1
ATOM 706 N N . GLU B 2 33 ? 4.344 52.937 6.640 1.00 8.60 260 GLU B N 1
ATOM 707 C CA . GLU B 2 33 ? 3.326 53.570 5.752 1.00 8.89 260 GLU B CA 1
ATOM 708 C C . GLU B 2 33 ? 2.180 54.174 6.594 1.00 8.96 260 GLU B C 1
ATOM 709 O O . GLU B 2 33 ? 1.632 55.254 6.227 1.00 8.18 260 GLU B O 1
ATOM 715 N N . VAL B 2 34 ? 1.762 53.466 7.647 1.00 8.64 261 VAL B N 1
ATOM 716 C CA . VAL B 2 34 ? 0.707 53.976 8.544 1.00 9.83 261 VAL B CA 1
ATOM 717 C C . VAL B 2 34 ? 1.203 55.274 9.202 1.00 9.39 261 VAL B C 1
ATOM 718 O O . VAL B 2 34 ? 0.433 56.232 9.348 1.00 9.28 261 VAL B O 1
ATOM 722 N N . ALA B 2 35 ? 2.446 55.279 9.706 1.00 8.93 262 ALA B N 1
ATOM 723 C CA . ALA B 2 35 ? 2.980 56.431 10.389 1.00 9.60 262 ALA B CA 1
ATOM 724 C C . ALA B 2 35 ? 3.082 57.632 9.429 1.00 9.08 262 ALA B C 1
ATOM 725 O O . ALA B 2 35 ? 2.770 58.774 9.801 1.00 8.29 262 ALA B O 1
ATOM 727 N N . PHE B 2 36 ? 3.377 57.380 8.158 1.00 8.32 263 PHE B N 1
ATOM 728 C CA . PHE B 2 36 ? 3.537 58.418 7.185 1.00 9.29 263 PHE B CA 1
ATOM 729 C C . PHE B 2 36 ? 2.162 58.968 6.829 1.00 8.98 263 PHE B C 1
ATOM 730 O O . PHE B 2 36 ? 1.996 60.208 6.706 1.00 9.53 263 PHE B O 1
ATOM 738 N N . LEU B 2 37 ? 1.180 58.096 6.646 1.00 9.29 264 LEU B N 1
ATOM 739 C CA . LEU B 2 37 ? -0.183 58.515 6.382 1.00 9.46 264 LEU B CA 1
ATOM 740 C C . LEU B 2 37 ? -0.678 59.399 7.540 1.00 8.90 264 LEU B C 1
ATOM 741 O O . LEU B 2 37 ? -1.271 60.445 7.316 1.00 9.07 264 LEU B O 1
ATOM 746 N N . HIS B 2 38 ? -0.425 58.987 8.770 1.00 8.58 265 HIS B N 1
ATOM 747 C CA . HIS B 2 38 ? -0.946 59.703 9.944 1.00 9.10 265 HIS B CA 1
ATOM 748 C C . HIS B 2 38 ? -0.286 61.090 9.985 1.00 10.23 265 HIS B C 1
ATOM 749 O O . HIS B 2 38 ? -0.918 62.107 10.228 1.00 11.47 265 HIS B O 1
ATOM 756 N N . LYS B 2 39 ? 0.990 61.128 9.692 1.00 11.36 266 LYS B N 1
ATOM 757 C CA . LYS B 2 39 ? 1.717 62.384 9.627 1.00 13.52 266 LYS B CA 1
ATOM 758 C C . LYS B 2 39 ? 1.058 63.332 8.618 1.00 13.13 266 LYS B C 1
ATOM 759 O O . LYS B 2 39 ? 0.843 64.532 8.894 1.00 11.14 266 LYS B O 1
ATOM 765 N N . GLN B 2 40 ? 0.695 62.814 7.439 1.00 12.18 267 GLN B N 1
ATOM 766 C CA . GLN B 2 40 ? 0.121 63.673 6.416 1.00 12.84 267 GLN B CA 1
ATOM 767 C C . GLN B 2 40 ? -1.301 64.078 6.771 1.00 11.38 267 GLN B C 1
ATOM 768 O O . GLN B 2 40 ? -1.727 65.215 6.485 1.00 9.46 267 GLN B O 1
ATOM 774 N N . GLN B 2 41 ? -2.073 63.156 7.343 1.00 10.14 268 GLN B N 1
ATOM 775 C CA . GLN B 2 41 ? -3.390 63.468 7.767 1.00 10.51 268 GLN B CA 1
ATOM 776 C C . GLN B 2 41 ? -3.339 64.596 8.812 1.00 10.41 268 GLN B C 1
ATOM 777 O O . GLN B 2 41 ? -4.181 65.521 8.795 1.00 10.49 268 GLN B O 1
ATOM 783 N N . MET B 2 42 ? -2.444 64.450 9.801 1.00 9.86 269 MET B N 1
ATOM 784 C CA . MET B 2 42 ? -2.358 65.450 10.840 1.00 10.35 269 MET B CA 1
ATOM 785 C C . MET B 2 42 ? -1.847 66.789 10.285 1.00 10.22 269 MET B C 1
ATOM 786 O O . MET B 2 42 ? -2.327 67.872 10.707 1.00 12.33 269 MET B O 1
ATOM 791 N N . ALA B 2 43 ? -0.923 66.768 9.334 1.00 11.21 270 ALA B N 1
ATOM 792 C CA . ALA B 2 43 ? -0.412 68.015 8.704 1.00 12.44 270 ALA B CA 1
ATOM 793 C C . ALA B 2 43 ? -1.564 68.789 8.060 1.00 13.62 270 ALA B C 1
ATOM 794 O O . ALA B 2 43 ? -1.645 70.029 8.160 1.00 14.10 270 ALA B O 1
ATOM 796 N N . LEU B 2 44 ? -2.429 68.068 7.356 1.00 11.55 271 LEU B N 1
ATOM 797 C CA . LEU B 2 44 ? -3.580 68.674 6.743 1.00 13.53 271 LEU B CA 1
ATOM 798 C C . LEU B 2 44 ? -4.499 69.271 7.810 1.00 14.67 271 LEU B C 1
ATOM 799 O O . LEU B 2 44 ? -4.998 70.402 7.657 1.00 14.42 271 LEU B O 1
ATOM 804 N N . GLN B 2 45 ? -4.737 68.537 8.901 1.00 14.29 272 GLN B N 1
ATOM 805 C CA A GLN B 2 45 ? -5.562 68.965 10.064 0.50 16.11 272 GLN B CA 1
ATOM 806 C CA B GLN B 2 45 ? -5.599 69.044 9.972 0.50 14.74 272 GLN B CA 1
ATOM 807 C C . GLN B 2 45 ? -4.967 70.269 10.641 1.00 16.81 272 GLN B C 1
ATOM 808 O O . GLN B 2 45 ? -5.705 71.203 11.035 1.00 17.57 272 GLN B O 1
ATOM 819 N N . ASP B 2 46 ? -3.641 70.321 10.731 1.00 13.95 273 ASP B N 1
ATOM 820 C CA . ASP B 2 46 ? -2.954 71.315 11.467 1.00 16.29 273 ASP B CA 1
ATOM 821 C C . ASP B 2 46 ? -2.635 72.556 10.608 1.00 22.88 273 ASP B C 1
ATOM 822 O O . ASP B 2 46 ? -2.200 73.530 11.188 1.00 19.28 273 ASP B O 1
ATOM 827 N N . LYS B 2 47 ? -2.786 72.492 9.270 1.00 26.77 274 LYS B N 1
AT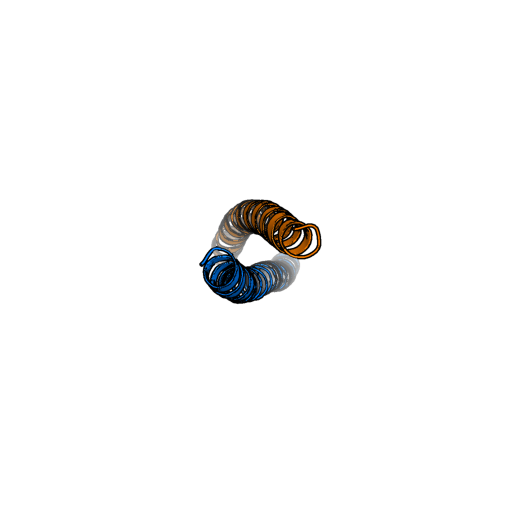OM 828 C CA . LYS B 2 47 ? -2.343 73.568 8.326 1.00 39.96 274 LYS B CA 1
ATOM 829 C C . LYS B 2 47 ? -2.728 73.215 6.888 1.00 36.46 274 LYS B C 1
ATOM 830 O O . LYS B 2 47 ? -3.914 73.131 6.598 1.00 43.12 274 LYS B O 1
#

Organism: Mus musculus (NCBI:txid10090)

Foldseek 3Di:
DVVVVVVVVVVVVVVVVVVVVVVVVVVVVVVVVVVVVVVVVVVVVVVD/DVVVVVVVVVVVVVVVVVVVVVVVVVVVVVVVVVVVVVVVVVVD

InterPro domains:
  IPR007243 Atg6/Beclin [PTHR12768] (8-445)
  IPR029318 Beclin-1, BH3 domain [PF15285] (103-127)
  IPR038274 Atg6/Beclin C-terminal domain superfamily [G3DSA:1.10.418.40] (266-446)
  IPR040455 Atg6, BARA domain [PF04111] (262-443)
  IPR041691 Atg6/beclin, coiled-coil domain [PF17675] (133-259)

Solvent-accessible surface area: 7233 Å² total; per-residue (Å²): 112,98,135,42,107,138,66,41,146,83,28,30,91,57,29,94,118,5,72,86,52,22,74,65,18,74,124,68,73,141,78,11,59,87,56,37,102,138,22,66,24,57,31,104,149,108,129,181,129,47,158,142,86,2,70,55,23,105,96,115,9,94,73,22,116,70,59,16,91,143,44,115,120,10,21,40,162,56,45,63,93,10,94,139,44,58,110,55,52,136,102,213

Radius of gyration: 20.37 Å; Cα contacts (8 Å, |Δi|>4): 46; chains: 2; bounding box: 18×69×19 Å

Secondary structure (DSSP, 8-state):
-HHHHHHHHHHHHHHHHHHHHHHHHHHHHHHHHHHHHHHHHHHHHHH-/-HHHHHHHHHHHHHHHHHHHHHHHHHHHHHHHHHHHHHHHHHH-

B-factor: mean 23.84, std 18.06, range [7.61, 109.51]

GO terms:
  GO:0005737 cytoplasm (C, IDA)
  GO:0030674 protein-macromolecule adaptor activity (F, IDA)
  GO:0006914 autophagy (P, IDA)
  GO:0043652 engulfment of apoptotic cell (P, IMP)
  GO:0042149 cellular response to glucose starvation (P, IDA)
  GO:0035032 phosphatidylinositol 3-kinase complex, class III (C, IDA)
  GO:0005737 cytoplasm (C, EXP)
  GO:0005739 mitochondrion (C, EXP)
  GO:0005768 endosome (C, EXP)
  GO:0001525 angiogenesis (P, TAS)
  GO:0016236 macroautophagy (P, IMP)
  GO:0000045 autophagosome assembly (P, IMP)
  GO:0005515 protein binding (F, IPI)
  GO:0045335 phagocytic vesicle (C, IDA)
  GO:0036092 phosphatidylinositol-3-phosphate biosynthetic process (P, IDA)
  GO:0005776 autophagosome (C, IDA)
  GO:0005802 trans-Golgi network (C, IDA)
  GO:0031410 cytoplasmic vesicle (C, IDA)
  GO:0009306 protein secretion (P, IDA)
  GO:0032991 protein-containing complex (C, IDA)